Protein AF-A0A133V5C7-F1 (afdb_monomer_lite)

Secondary structure (DSSP, 8-state):
---HHHHHHHHHHHTTS-TTHHHHHHHHHHHS-SEEE----TTHHHHHHT-EE--S-EEEPP--TT-HHHHHHHHHTSTT--EEEEEEEEEETTTTEEEEEEEEEETT--EEESSS--SEEEEEE--HHHHHHHHHHH-TGGGGGS---

Sequence (149 aa):
MVTERQKRMFESRRKDLDPRFEELREILLRIGGDEVILLPEQDLEKLIEEGRVFDGEVKRIESPSSRCHQNVADIYLSDGFEGDICTGWGLTHHDGLWRQHSWLLSSEKAIIETTVPRDEYYGVVLEGKDLVLFLYLNASSSKNLSGGE

Organism: NCBI:txid1698271

Radius of gyration: 15.79 Å; chains: 1; bounding box: 40×32×47 Å

Structure (mmCIF, N/CA/C/O backbone):
data_AF-A0A133V5C7-F1
#
_entry.id   AF-A0A133V5C7-F1
#
loop_
_atom_site.group_PDB
_atom_site.id
_atom_site.type_symbol
_atom_site.label_atom_id
_atom_site.label_alt_id
_atom_site.label_comp_id
_atom_site.label_asym_id
_atom_site.label_entity_id
_atom_site.label_seq_id
_atom_site.pdbx_PDB_ins_code
_atom_site.Cartn_x
_atom_site.Cartn_y
_atom_site.Cartn_z
_atom_site.occupancy
_atom_site.B_iso_or_equiv
_atom_site.auth_seq_id
_atom_site.auth_comp_id
_atom_site.auth_asym_id
_atom_site.auth_atom_id
_atom_site.pdbx_PDB_model_num
ATOM 1 N N . MET A 1 1 ? 9.394 0.202 -19.246 1.00 69.56 1 MET A N 1
ATOM 2 C CA . MET A 1 1 ? 10.503 -0.660 -19.716 1.00 69.56 1 MET A CA 1
ATOM 3 C C . MET A 1 1 ? 11.792 -0.400 -18.956 1.00 69.56 1 MET A C 1
ATOM 5 O O . MET A 1 1 ? 12.430 0.642 -19.098 1.00 69.56 1 MET A O 1
ATOM 9 N N . VAL A 1 2 ? 12.170 -1.390 -18.152 1.00 78.69 2 VAL A N 1
ATOM 10 C CA . VAL A 1 2 ? 13.366 -1.403 -17.302 1.00 78.69 2 VAL A CA 1
ATOM 11 C C . VAL A 1 2 ? 14.622 -1.742 -18.115 1.00 78.69 2 VAL A C 1
ATOM 13 O O . VAL A 1 2 ? 14.633 -2.686 -1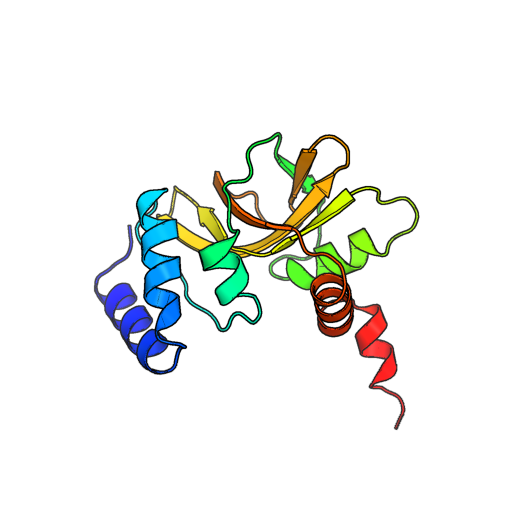8.900 1.00 78.69 2 VAL A O 1
ATOM 16 N N . THR A 1 3 ? 15.710 -0.997 -17.908 1.00 85.00 3 THR A N 1
ATOM 17 C CA . THR A 1 3 ? 17.002 -1.228 -18.583 1.00 85.00 3 THR A CA 1
ATOM 18 C C . THR A 1 3 ? 17.805 -2.372 -17.953 1.00 85.00 3 THR A C 1
ATOM 20 O O . THR A 1 3 ? 17.697 -2.648 -16.759 1.00 85.00 3 THR A O 1
ATOM 23 N N . GLU A 1 4 ? 18.731 -2.969 -18.710 1.00 83.00 4 GLU A N 1
ATOM 24 C CA . GLU A 1 4 ? 19.649 -4.009 -18.205 1.00 83.00 4 GLU A CA 1
ATOM 25 C C . GLU A 1 4 ? 20.506 -3.556 -17.011 1.00 83.00 4 GLU A C 1
ATOM 27 O O . GLU A 1 4 ? 20.838 -4.342 -16.123 1.00 83.00 4 GLU A O 1
ATOM 32 N N . ARG A 1 5 ? 20.853 -2.263 -16.947 1.00 83.94 5 ARG A N 1
ATOM 33 C CA . ARG A 1 5 ? 21.567 -1.697 -15.794 1.00 83.94 5 ARG A CA 1
ATOM 34 C C . ARG A 1 5 ? 20.695 -1.703 -14.538 1.00 83.94 5 ARG A C 1
ATOM 36 O O . ARG A 1 5 ? 21.200 -2.007 -13.460 1.00 83.94 5 ARG A O 1
ATOM 43 N N . GLN A 1 6 ? 19.414 -1.364 -14.673 1.00 81.75 6 GLN A N 1
ATOM 44 C CA . GLN A 1 6 ? 18.463 -1.380 -13.561 1.00 81.75 6 GLN A CA 1
ATOM 45 C C . GLN A 1 6 ? 18.187 -2.811 -13.092 1.00 81.75 6 GLN A C 1
ATOM 47 O O . GLN A 1 6 ? 18.225 -3.046 -11.889 1.00 81.75 6 GLN A O 1
ATOM 52 N N . LYS A 1 7 ? 18.043 -3.775 -14.013 1.00 79.50 7 LYS A N 1
ATOM 53 C CA . LYS A 1 7 ? 17.888 -5.200 -13.667 1.00 79.50 7 LYS A CA 1
ATOM 54 C C . LYS A 1 7 ? 19.019 -5.706 -12.768 1.00 79.50 7 LYS A C 1
ATOM 56 O O . LYS A 1 7 ? 18.746 -6.232 -11.694 1.00 79.50 7 LYS A O 1
ATOM 61 N N . ARG A 1 8 ? 20.282 -5.443 -13.134 1.00 82.56 8 ARG A N 1
ATOM 62 C CA . ARG A 1 8 ? 21.446 -5.816 -12.302 1.00 82.56 8 ARG A CA 1
ATOM 63 C C . ARG A 1 8 ? 21.436 -5.156 -10.920 1.00 82.56 8 ARG A C 1
ATOM 65 O O . ARG A 1 8 ? 21.830 -5.775 -9.936 1.00 82.56 8 ARG A O 1
ATOM 72 N N . MET A 1 9 ? 21.000 -3.897 -10.835 1.00 81.81 9 MET A N 1
ATOM 73 C CA . MET A 1 9 ? 20.884 -3.196 -9.553 1.00 81.81 9 MET A CA 1
ATOM 74 C C . MET A 1 9 ? 19.809 -3.830 -8.663 1.00 81.81 9 MET A C 1
ATOM 76 O O . MET A 1 9 ? 20.037 -3.993 -7.466 1.00 81.81 9 MET A O 1
ATOM 80 N N . PHE A 1 10 ? 18.658 -4.190 -9.234 1.00 80.88 10 PHE A N 1
ATOM 81 C CA . PHE A 1 10 ? 17.586 -4.857 -8.499 1.00 80.88 10 PHE A CA 1
ATOM 82 C C . PHE A 1 10 ? 18.012 -6.244 -8.030 1.00 80.88 10 PHE A C 1
ATOM 84 O O . PHE A 1 10 ? 17.861 -6.550 -6.854 1.00 80.88 10 PHE A O 1
ATOM 91 N N . GLU A 1 11 ? 18.641 -7.033 -8.898 1.00 78.38 11 GLU A N 1
ATOM 92 C CA . GLU A 1 11 ? 19.152 -8.363 -8.560 1.00 78.38 11 GLU A CA 1
ATOM 93 C C . GLU A 1 11 ? 20.148 -8.326 -7.393 1.00 78.38 11 GLU A C 1
ATOM 95 O O . GLU A 1 11 ? 20.061 -9.137 -6.474 1.00 78.38 11 GLU A O 1
ATOM 100 N N . SER A 1 12 ? 21.047 -7.336 -7.361 1.00 76.44 12 SER A N 1
ATOM 101 C CA . SER A 1 12 ? 21.978 -7.177 -6.239 1.00 76.44 12 SER A CA 1
ATOM 102 C C . SER A 1 12 ? 21.274 -6.908 -4.909 1.00 76.44 12 SER A C 1
ATOM 104 O O . SER A 1 12 ? 21.773 -7.360 -3.886 1.00 76.44 12 SER A O 1
ATOM 106 N N . ARG A 1 13 ? 20.151 -6.176 -4.905 1.00 73.56 13 ARG A N 1
ATOM 107 C CA . ARG A 1 13 ? 19.394 -5.861 -3.681 1.00 73.56 13 ARG A CA 1
ATOM 108 C C . ARG A 1 13 ? 18.548 -7.033 -3.186 1.00 73.56 13 ARG A C 1
ATOM 110 O O . ARG A 1 13 ? 18.213 -7.065 -2.012 1.00 73.56 13 ARG A O 1
ATOM 117 N N . ARG A 1 14 ? 18.220 -7.993 -4.059 1.00 75.50 14 ARG A N 1
ATOM 118 C CA . ARG A 1 14 ? 17.440 -9.190 -3.700 1.00 75.50 14 ARG A CA 1
ATOM 119 C C . ARG A 1 14 ? 18.212 -10.189 -2.856 1.00 75.50 14 ARG A C 1
ATOM 121 O O . ARG A 1 14 ? 17.597 -10.916 -2.093 1.00 75.50 14 ARG A O 1
ATOM 128 N N . LYS A 1 15 ? 19.539 -10.237 -2.995 1.00 74.12 15 LYS A N 1
ATOM 129 C CA . LYS A 1 15 ? 20.372 -11.247 -2.321 1.00 74.12 15 LYS A CA 1
ATOM 130 C C . LYS A 1 15 ? 20.275 -11.202 -0.796 1.00 74.12 15 LYS A C 1
ATOM 132 O O . LYS A 1 15 ? 20.521 -12.220 -0.162 1.00 74.12 15 LYS A O 1
ATOM 137 N N . ASP A 1 16 ? 19.899 -10.049 -0.249 1.00 77.50 16 ASP A N 1
ATOM 138 C CA . ASP A 1 16 ? 19.791 -9.815 1.190 1.00 77.50 16 ASP A CA 1
ATOM 139 C C . ASP A 1 16 ? 18.337 -9.872 1.700 1.00 77.50 16 ASP A C 1
ATOM 141 O O . ASP A 1 16 ? 18.085 -9.607 2.875 1.00 77.50 16 ASP A O 1
ATOM 145 N N . LEU A 1 17 ? 17.369 -10.180 0.829 1.00 81.75 17 LEU A N 1
ATOM 146 C CA . LEU A 1 17 ? 15.952 -10.259 1.182 1.00 81.75 17 LEU A CA 1
ATOM 147 C C . LEU A 1 17 ? 15.525 -11.696 1.501 1.00 81.75 17 LEU A C 1
ATOM 149 O O . LEU A 1 17 ? 16.148 -12.661 1.060 1.00 81.75 17 LEU A O 1
ATOM 153 N N . ASP A 1 18 ? 14.430 -11.821 2.257 1.00 86.31 18 ASP A N 1
ATOM 154 C CA . ASP A 1 18 ? 13.754 -13.100 2.492 1.00 86.31 18 ASP A CA 1
ATOM 155 C C . ASP A 1 18 ? 13.470 -13.795 1.140 1.00 86.31 18 ASP A C 1
ATOM 157 O O . ASP A 1 18 ? 12.864 -13.177 0.260 1.00 86.31 18 ASP A O 1
ATOM 161 N N . PRO A 1 19 ? 13.885 -15.059 0.931 1.00 88.50 19 PRO A N 1
ATOM 162 C CA . PRO A 1 19 ? 13.651 -15.772 -0.324 1.00 88.50 19 PRO A CA 1
ATOM 163 C C . PRO A 1 19 ? 12.181 -15.815 -0.769 1.00 88.50 19 PRO A C 1
ATOM 165 O O . PRO A 1 19 ? 11.920 -15.860 -1.972 1.00 88.50 19 PRO A O 1
ATOM 168 N N . ARG A 1 20 ? 11.227 -15.733 0.171 1.00 91.75 20 ARG A N 1
ATOM 169 C CA . ARG A 1 20 ? 9.781 -15.686 -0.115 1.00 91.75 20 ARG A CA 1
ATOM 170 C C . ARG A 1 20 ? 9.371 -14.469 -0.951 1.00 91.75 20 ARG A C 1
ATOM 172 O O . ARG A 1 20 ? 8.325 -14.485 -1.590 1.00 91.75 20 ARG A O 1
ATOM 179 N N . PHE A 1 21 ? 10.202 -13.427 -1.032 1.00 92.12 21 PHE A N 1
ATOM 180 C CA . PHE A 1 21 ? 9.945 -12.301 -1.932 1.00 92.12 21 PHE A CA 1
ATOM 181 C C . PHE A 1 21 ? 9.879 -12.694 -3.408 1.00 92.12 21 PHE A C 1
ATOM 183 O O . PHE A 1 21 ? 9.230 -11.981 -4.174 1.00 92.12 21 PHE A O 1
ATOM 190 N N . GLU A 1 22 ? 10.524 -13.788 -3.827 1.00 91.94 22 GLU A N 1
ATOM 191 C CA . GLU A 1 22 ? 10.382 -14.242 -5.212 1.00 91.94 22 GLU A CA 1
ATOM 192 C C . GLU A 1 22 ? 8.961 -14.755 -5.481 1.00 91.94 22 GLU A C 1
ATOM 194 O O . GLU A 1 22 ? 8.420 -14.493 -6.549 1.00 91.94 22 GLU A O 1
ATOM 199 N N . GLU A 1 23 ? 8.303 -15.370 -4.494 1.00 95.38 23 GLU A N 1
ATOM 200 C CA . GLU A 1 23 ? 6.905 -15.801 -4.618 1.00 95.38 23 GLU A CA 1
ATOM 201 C C . GLU A 1 23 ? 5.974 -14.595 -4.788 1.00 95.38 23 GLU A C 1
ATOM 203 O O . GLU A 1 23 ? 5.185 -14.544 -5.733 1.00 95.38 23 GLU A O 1
ATOM 208 N N . LEU A 1 24 ? 6.127 -13.568 -3.942 1.00 96.00 24 LEU A N 1
ATOM 209 C CA . LEU A 1 24 ? 5.376 -12.318 -4.090 1.00 96.00 24 LEU A CA 1
ATOM 210 C C . LEU A 1 24 ? 5.657 -11.654 -5.445 1.00 96.00 24 LEU A C 1
ATOM 212 O O . LEU A 1 24 ? 4.742 -11.174 -6.115 1.00 96.00 24 LEU A O 1
ATOM 216 N N . ARG A 1 25 ? 6.921 -11.641 -5.879 1.00 95.38 25 ARG A N 1
ATOM 217 C CA . ARG A 1 25 ? 7.314 -11.088 -7.176 1.00 95.38 25 ARG A CA 1
ATOM 218 C C . ARG A 1 25 ? 6.629 -11.819 -8.327 1.00 95.38 25 ARG A C 1
ATOM 220 O O . ARG A 1 25 ? 6.119 -11.162 -9.232 1.00 95.38 25 ARG A O 1
ATOM 227 N N . GLU A 1 26 ? 6.601 -13.148 -8.304 1.00 96.56 26 GLU A N 1
ATOM 228 C CA . GLU A 1 26 ? 5.893 -13.936 -9.310 1.00 96.56 26 GLU A CA 1
ATOM 229 C C . GLU A 1 26 ? 4.398 -13.615 -9.342 1.00 96.56 26 GLU A C 1
ATOM 231 O O . GLU A 1 26 ? 3.841 -13.476 -10.431 1.00 96.56 26 GLU A O 1
ATOM 236 N N . ILE A 1 27 ? 3.753 -13.465 -8.181 1.00 97.94 27 ILE A N 1
ATOM 237 C CA . ILE A 1 27 ? 2.335 -13.091 -8.098 1.00 97.94 27 ILE A CA 1
ATOM 238 C C . ILE A 1 27 ? 2.096 -11.737 -8.779 1.00 97.94 27 ILE A C 1
ATOM 240 O O . ILE A 1 27 ? 1.262 -11.639 -9.680 1.00 97.94 27 ILE A O 1
ATOM 244 N N . LEU A 1 28 ? 2.868 -10.713 -8.409 1.00 97.94 28 LEU A N 1
ATOM 245 C CA . LEU A 1 28 ? 2.725 -9.359 -8.954 1.00 97.94 28 LEU A CA 1
ATOM 246 C C . LEU A 1 28 ? 2.963 -9.317 -10.470 1.00 97.94 28 LEU A C 1
ATOM 248 O O . LEU A 1 28 ? 2.204 -8.689 -11.207 1.00 97.94 28 LEU A O 1
ATOM 252 N N . LEU A 1 29 ? 3.981 -10.027 -10.961 1.00 97.44 29 LEU A N 1
ATOM 253 C CA . LEU A 1 29 ? 4.298 -10.055 -12.391 1.00 97.44 29 LEU A CA 1
ATOM 254 C C . LEU A 1 29 ? 3.305 -10.874 -13.225 1.00 97.44 29 LEU A C 1
ATOM 256 O O . LEU A 1 29 ? 3.178 -10.626 -14.422 1.00 97.44 29 LEU A O 1
ATOM 260 N N . ARG A 1 30 ? 2.573 -11.821 -12.621 1.00 98.00 30 ARG A N 1
ATOM 261 C CA . ARG A 1 30 ? 1.451 -12.500 -13.294 1.00 98.00 30 ARG A CA 1
ATOM 262 C C . ARG A 1 30 ? 0.256 -11.571 -13.510 1.00 98.00 30 ARG A C 1
ATOM 264 O O . ARG A 1 30 ? -0.473 -11.775 -14.475 1.00 98.00 30 ARG A O 1
ATOM 271 N N . ILE A 1 31 ? 0.065 -10.574 -12.641 1.00 97.50 31 ILE A N 1
ATOM 272 C CA . ILE A 1 31 ? -0.954 -9.527 -12.815 1.00 97.50 31 ILE A CA 1
ATOM 273 C C . ILE A 1 31 ? -0.524 -8.582 -13.943 1.00 97.50 31 ILE A C 1
ATOM 275 O O . ILE A 1 31 ? -1.301 -8.292 -14.849 1.00 97.50 31 ILE A O 1
ATOM 279 N N . GLY A 1 32 ? 0.737 -8.143 -13.927 1.00 96.88 32 GLY A N 1
ATOM 280 C CA . GLY A 1 32 ? 1.315 -7.350 -15.006 1.00 96.88 32 GLY A CA 1
ATOM 281 C C . GLY A 1 32 ? 2.611 -6.647 -14.614 1.00 96.88 32 GLY A C 1
ATOM 282 O O . GLY A 1 32 ? 3.207 -6.920 -13.575 1.00 96.88 32 GLY A O 1
ATOM 283 N N . GLY A 1 33 ? 3.039 -5.698 -15.446 1.00 96.06 33 GLY A N 1
ATOM 284 C CA . GLY A 1 33 ? 4.279 -4.949 -15.238 1.00 96.06 33 GLY A CA 1
ATOM 285 C C . GLY A 1 33 ? 5.539 -5.686 -15.700 1.00 96.06 33 GLY A C 1
ATOM 286 O O . GLY A 1 33 ? 5.499 -6.807 -16.196 1.00 96.06 33 GLY A O 1
ATOM 287 N N . ASP A 1 34 ? 6.669 -5.003 -15.552 1.00 95.31 34 ASP A N 1
ATOM 288 C CA . ASP A 1 34 ? 7.991 -5.444 -15.996 1.00 95.31 34 ASP A CA 1
ATOM 289 C C . ASP A 1 34 ? 8.859 -5.911 -14.818 1.00 95.31 34 ASP A C 1
ATOM 291 O O . ASP A 1 34 ? 9.694 -6.804 -14.972 1.00 95.31 34 ASP A O 1
ATOM 295 N N . GLU A 1 35 ? 8.737 -5.259 -13.655 1.00 94.50 35 GLU A N 1
ATOM 296 C CA . GLU A 1 35 ? 9.590 -5.540 -12.500 1.00 94.50 35 GLU A CA 1
ATOM 297 C C . GLU A 1 35 ? 8.982 -5.068 -11.170 1.00 94.50 35 GLU A C 1
ATOM 299 O O . GLU A 1 35 ? 8.175 -4.139 -11.121 1.00 94.50 35 GLU A O 1
ATOM 304 N N . VAL A 1 36 ? 9.422 -5.687 -10.074 1.00 94.19 36 VAL A N 1
ATOM 305 C CA . VAL A 1 36 ? 9.033 -5.344 -8.705 1.00 94.19 36 VAL A CA 1
ATOM 306 C C . VAL A 1 36 ? 10.201 -4.695 -7.972 1.00 94.19 36 VAL A C 1
ATOM 308 O O . VAL A 1 36 ? 11.300 -5.250 -7.876 1.00 94.19 36 VAL A O 1
ATOM 311 N N . ILE A 1 37 ? 9.954 -3.510 -7.415 1.00 91.75 37 ILE A N 1
ATOM 312 C CA . ILE A 1 37 ? 10.870 -2.868 -6.477 1.00 91.75 37 ILE A CA 1
ATOM 313 C C . ILE A 1 37 ? 10.672 -3.527 -5.113 1.00 91.75 37 ILE A C 1
ATOM 315 O O . ILE A 1 37 ? 9.747 -3.193 -4.373 1.00 91.75 37 ILE A O 1
ATOM 319 N N . LEU A 1 38 ? 11.540 -4.491 -4.811 1.00 83.38 38 LEU A N 1
ATOM 320 C CA . LEU A 1 38 ? 11.523 -5.215 -3.547 1.00 83.38 38 LEU A CA 1
ATOM 321 C C . LEU A 1 38 ? 12.218 -4.392 -2.454 1.00 83.38 38 LEU A C 1
ATOM 323 O O . LEU A 1 38 ? 13.368 -3.964 -2.604 1.00 83.38 38 LEU A O 1
ATOM 327 N N . LEU A 1 39 ? 11.488 -4.169 -1.369 1.00 84.69 39 LEU A N 1
ATOM 328 C CA . LEU A 1 39 ? 11.927 -3.563 -0.116 1.00 84.69 39 LEU A CA 1
ATOM 329 C C . LEU A 1 39 ? 11.519 -4.510 1.020 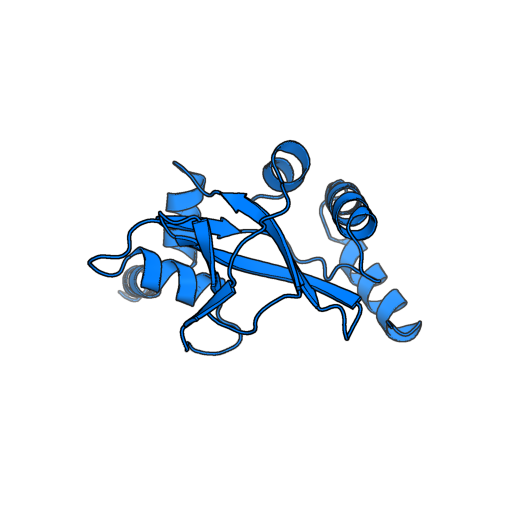1.00 84.69 39 LEU A C 1
ATOM 331 O O . LEU A 1 39 ? 10.591 -5.291 0.815 1.00 84.69 39 LEU A O 1
ATOM 335 N N . PRO A 1 40 ? 12.180 -4.463 2.191 1.00 84.81 40 PRO A N 1
ATOM 336 C CA . PRO A 1 40 ? 11.735 -5.222 3.353 1.00 84.81 40 PRO A CA 1
ATOM 337 C C . PRO A 1 40 ? 10.249 -4.990 3.646 1.00 84.81 40 PRO A C 1
ATOM 339 O O . PRO A 1 40 ? 9.766 -3.858 3.603 1.00 84.81 40 PRO A O 1
ATOM 342 N N . GLU A 1 41 ? 9.547 -6.075 3.945 1.00 89.25 41 GLU A N 1
ATOM 343 C CA . GLU A 1 41 ? 8.104 -6.114 4.138 1.00 89.25 41 GLU A CA 1
ATOM 344 C C . GLU A 1 41 ? 7.810 -7.038 5.310 1.00 89.25 41 GLU A C 1
ATOM 346 O O . GLU A 1 41 ? 8.222 -8.198 5.312 1.00 89.25 41 GLU A O 1
ATOM 351 N N . GLN A 1 42 ? 7.133 -6.497 6.315 1.00 88.94 42 GLN A N 1
ATOM 352 C CA . GLN A 1 42 ? 6.787 -7.229 7.529 1.00 88.94 42 GLN A CA 1
ATOM 353 C C . GLN A 1 42 ? 5.585 -8.152 7.293 1.00 88.94 42 GLN A C 1
ATOM 355 O O . GLN A 1 42 ? 5.499 -9.210 7.908 1.00 88.94 42 GLN A O 1
ATOM 360 N N . ASP A 1 43 ? 4.702 -7.778 6.362 1.00 92.69 43 ASP A N 1
ATOM 361 C CA . ASP A 1 43 ? 3.454 -8.480 6.065 1.00 92.69 43 ASP A CA 1
ATOM 362 C C . ASP A 1 43 ? 3.621 -9.498 4.912 1.00 92.69 43 ASP A C 1
ATOM 364 O O . ASP A 1 43 ? 2.641 -9.930 4.308 1.00 92.69 43 ASP A O 1
ATOM 368 N N . LEU A 1 44 ? 4.866 -9.883 4.577 1.00 94.25 44 LEU A N 1
ATOM 369 C CA . LEU A 1 44 ? 5.217 -10.651 3.369 1.00 94.25 44 LEU A CA 1
ATOM 370 C C . LEU A 1 44 ? 4.444 -11.970 3.244 1.00 94.25 44 LEU A C 1
ATOM 372 O O . LEU A 1 44 ? 3.916 -12.274 2.180 1.00 94.25 44 LEU A O 1
ATOM 376 N N . GLU A 1 45 ? 4.373 -12.745 4.324 1.00 94.75 45 GLU A N 1
ATOM 377 C CA . GLU A 1 45 ? 3.660 -14.029 4.348 1.00 94.75 45 GLU A CA 1
ATOM 378 C C . GLU A 1 45 ? 2.168 -13.833 4.068 1.00 94.75 45 GLU A C 1
ATOM 380 O O . GLU A 1 45 ? 1.612 -14.465 3.174 1.00 94.75 45 GLU A O 1
ATOM 385 N N . LYS A 1 46 ? 1.553 -12.843 4.721 1.00 96.19 46 LYS A N 1
ATOM 386 C CA . LYS A 1 46 ? 0.147 -12.486 4.519 1.00 96.19 46 LYS A CA 1
ATOM 387 C C . LYS A 1 46 ? -0.129 -12.005 3.093 1.00 96.19 46 LYS A C 1
ATOM 389 O O . LYS A 1 46 ? -1.150 -12.342 2.509 1.00 96.19 46 LYS A O 1
ATOM 394 N N . LEU A 1 47 ? 0.787 -11.245 2.498 1.00 97.25 47 LEU A N 1
ATOM 395 C CA . LEU A 1 47 ? 0.675 -10.783 1.111 1.00 97.25 47 LEU A CA 1
ATOM 396 C C . LEU A 1 47 ? 0.746 -11.920 0.088 1.00 97.25 47 LEU A C 1
ATOM 398 O O . LEU A 1 47 ? 0.127 -11.819 -0.974 1.00 97.25 47 LEU A O 1
ATOM 402 N N . ILE A 1 48 ? 1.500 -12.977 0.388 1.00 97.50 48 ILE A N 1
ATOM 403 C CA . ILE A 1 48 ? 1.583 -14.176 -0.451 1.00 97.50 48 ILE A CA 1
ATOM 404 C C . ILE A 1 48 ? 0.315 -15.023 -0.292 1.00 97.50 48 ILE A C 1
ATOM 406 O O . ILE A 1 48 ? -0.236 -15.481 -1.290 1.00 97.50 48 ILE A O 1
ATOM 410 N N . GLU A 1 49 ? -0.160 -15.215 0.940 1.00 97.50 49 GLU A N 1
ATOM 411 C CA . GLU A 1 49 ? -1.263 -16.137 1.243 1.00 97.50 49 GLU A CA 1
ATOM 412 C C . GLU A 1 49 ? -2.660 -15.533 1.038 1.00 97.50 49 GLU A C 1
ATOM 414 O O . GLU A 1 49 ? -3.573 -16.213 0.569 1.00 97.50 49 GLU A O 1
ATOM 419 N N . GLU A 1 50 ? -2.836 -14.258 1.382 1.00 97.88 50 GLU A N 1
ATOM 420 C CA . GLU A 1 50 ? -4.140 -13.581 1.458 1.00 97.88 50 GLU A CA 1
ATOM 421 C C . GLU A 1 50 ? -4.253 -12.383 0.508 1.00 97.88 50 GLU A C 1
ATOM 423 O O . GLU A 1 50 ? -5.310 -11.746 0.419 1.00 97.88 50 GLU A O 1
ATOM 428 N N . GLY A 1 51 ? -3.163 -12.042 -0.181 1.00 98.00 51 GLY A N 1
ATOM 429 C CA . GLY A 1 51 ? -3.116 -10.874 -1.042 1.00 98.00 51 GLY A CA 1
ATOM 430 C C . GLY A 1 51 ? -4.109 -10.955 -2.201 1.00 98.00 51 GLY A C 1
ATOM 431 O O . GLY A 1 51 ? -4.390 -12.013 -2.767 1.00 98.00 51 GLY A O 1
ATOM 432 N N . ARG A 1 52 ? -4.662 -9.799 -2.565 1.00 98.38 52 ARG A N 1
ATOM 433 C CA . ARG A 1 52 ? -5.621 -9.670 -3.665 1.00 98.38 52 ARG A CA 1
ATOM 434 C C . ARG A 1 52 ? -5.447 -8.362 -4.413 1.00 98.38 52 ARG A C 1
ATOM 436 O O . ARG A 1 52 ? -4.928 -7.389 -3.865 1.00 98.38 52 ARG A O 1
ATOM 443 N N . VAL A 1 53 ? -5.946 -8.340 -5.645 1.00 98.25 53 VAL A N 1
ATOM 444 C CA . VAL A 1 53 ? -6.139 -7.099 -6.398 1.00 98.25 53 VAL A CA 1
ATOM 445 C C . VAL A 1 53 ? -7.300 -6.321 -5.779 1.00 98.25 53 VAL A C 1
ATOM 447 O O . VAL A 1 53 ? -8.317 -6.902 -5.390 1.00 98.25 53 VAL A O 1
ATOM 450 N N . PHE A 1 54 ? -7.120 -5.013 -5.644 1.00 97.88 54 PHE A N 1
ATOM 451 C CA . PHE A 1 54 ? -8.157 -4.081 -5.236 1.00 97.88 54 PHE A CA 1
ATOM 452 C C . PHE A 1 54 ? -8.612 -3.303 -6.459 1.00 97.88 54 PHE A C 1
ATOM 454 O O . PHE A 1 54 ? -7.871 -2.479 -6.990 1.00 97.88 54 PHE A O 1
ATOM 461 N N . ASP A 1 55 ? -9.856 -3.551 -6.846 1.00 91.19 55 ASP A N 1
ATOM 462 C CA . ASP A 1 55 ? -10.551 -2.818 -7.892 1.00 91.19 55 ASP A CA 1
ATOM 463 C C . ASP A 1 55 ? -11.481 -1.777 -7.262 1.00 91.19 55 ASP A C 1
ATOM 465 O O . ASP A 1 55 ? -12.063 -2.003 -6.197 1.00 91.19 55 ASP A O 1
ATOM 469 N N . GLY A 1 56 ? -11.666 -0.641 -7.930 1.00 91.69 56 GLY A N 1
ATOM 470 C CA . GLY A 1 56 ? -12.602 0.384 -7.482 1.00 91.69 56 GLY A CA 1
ATOM 471 C C . GLY A 1 56 ? -12.284 1.768 -8.025 1.00 91.69 56 GLY A C 1
ATOM 472 O O . GLY A 1 56 ? -11.296 1.984 -8.725 1.00 91.69 56 GLY A O 1
ATOM 473 N N . GLU A 1 57 ? -13.140 2.731 -7.688 1.00 96.19 57 GLU A N 1
ATOM 474 C CA . GLU A 1 57 ? -12.853 4.139 -7.957 1.00 96.19 57 GLU A CA 1
ATOM 475 C C . GLU A 1 57 ? -11.623 4.575 -7.148 1.00 96.19 57 GLU A C 1
ATOM 477 O O . GLU A 1 57 ? -11.592 4.414 -5.926 1.00 96.19 57 GLU A O 1
ATOM 482 N N . VAL A 1 58 ? -10.628 5.160 -7.819 1.00 97.00 58 VAL A N 1
ATOM 483 C CA . VAL A 1 58 ? -9.446 5.731 -7.164 1.00 97.00 58 VAL A CA 1
ATOM 484 C C . VAL A 1 58 ? -9.668 7.223 -6.934 1.00 97.00 58 VAL A C 1
ATOM 486 O O . VAL A 1 58 ? -9.706 8.017 -7.876 1.00 97.00 58 VAL A O 1
ATOM 489 N N . LYS A 1 59 ? -9.775 7.622 -5.666 1.00 95.69 59 LYS A N 1
ATOM 490 C CA . LYS A 1 59 ? -9.867 9.021 -5.236 1.00 95.69 59 LYS A CA 1
ATOM 491 C C . LYS A 1 59 ? -8.534 9.450 -4.652 1.00 95.69 59 LYS A C 1
ATOM 493 O O . LYS A 1 59 ? -8.000 8.806 -3.756 1.00 95.69 59 LYS A O 1
ATOM 498 N N . ARG A 1 60 ? -7.993 10.566 -5.135 1.00 93.69 60 ARG A N 1
ATOM 499 C CA . ARG A 1 60 ? -6.753 11.127 -4.597 1.00 93.69 60 ARG A CA 1
ATOM 500 C C . ARG A 1 60 ? -7.062 12.194 -3.554 1.00 93.69 60 ARG A C 1
ATOM 502 O O . ARG A 1 60 ? -7.731 13.173 -3.872 1.00 93.69 60 ARG A O 1
ATOM 509 N N . ILE A 1 61 ? -6.512 12.039 -2.356 1.00 91.06 61 ILE A N 1
ATOM 510 C CA . ILE A 1 61 ? -6.423 13.106 -1.358 1.00 91.06 61 ILE A CA 1
ATOM 511 C C . ILE A 1 61 ? -5.017 13.689 -1.432 1.00 91.06 61 ILE A C 1
ATOM 513 O O . ILE A 1 61 ? -4.022 12.964 -1.422 1.00 91.06 61 ILE A O 1
ATOM 517 N N . GLU A 1 62 ? -4.923 15.009 -1.554 1.00 85.69 62 GLU A N 1
ATOM 518 C CA . GLU A 1 62 ? -3.629 15.677 -1.599 1.00 85.69 62 GLU A CA 1
ATOM 519 C C . GLU A 1 62 ? -2.935 15.573 -0.236 1.00 85.69 62 GLU A C 1
ATOM 521 O O . GLU A 1 62 ? -3.494 15.906 0.807 1.00 85.69 62 GLU A O 1
ATOM 526 N N . SER A 1 63 ? -1.713 15.050 -0.233 1.00 86.75 63 SER A N 1
ATOM 527 C CA . SER A 1 63 ? -0.885 14.876 0.960 1.00 86.75 63 SER A CA 1
ATOM 528 C C . SER A 1 63 ? 0.595 14.917 0.567 1.00 86.75 63 SER A C 1
ATOM 530 O O . SER A 1 63 ? 0.922 14.819 -0.623 1.00 86.75 63 SER A O 1
ATOM 532 N N . PRO A 1 64 ? 1.524 15.078 1.530 1.00 83.31 64 PRO A N 1
ATOM 533 C CA . PRO A 1 64 ? 2.950 15.105 1.233 1.00 83.31 64 PRO A CA 1
ATOM 534 C C . PRO A 1 64 ? 3.399 13.891 0.411 1.00 83.31 64 PRO A C 1
ATOM 536 O O . PRO A 1 64 ? 3.128 12.738 0.756 1.00 83.31 64 PRO A O 1
ATOM 539 N N . SER A 1 65 ? 4.114 14.150 -0.684 1.00 80.25 65 SER A N 1
ATOM 540 C CA . SER A 1 65 ? 4.618 13.107 -1.580 1.00 80.25 65 SER A CA 1
ATOM 541 C C . SER A 1 65 ? 5.575 12.149 -0.866 1.00 80.25 65 SER A C 1
ATOM 543 O O . SER A 1 65 ? 6.341 12.565 0.004 1.00 80.25 65 SER A O 1
ATOM 545 N N . SER A 1 66 ? 5.591 10.886 -1.301 1.00 80.19 66 SER A N 1
ATOM 546 C CA . SER A 1 66 ? 6.526 9.853 -0.820 1.00 80.19 66 SER A CA 1
ATOM 547 C C . SER A 1 66 ? 6.400 9.513 0.671 1.00 80.19 66 SER A C 1
ATOM 549 O O . SER A 1 66 ? 7.355 9.036 1.278 1.00 80.19 66 SER A O 1
ATOM 551 N N . ARG A 1 67 ? 5.227 9.755 1.269 1.00 87.75 67 ARG A N 1
ATOM 552 C CA . ARG A 1 67 ? 4.908 9.412 2.663 1.00 87.75 67 ARG A CA 1
ATOM 553 C C . ARG A 1 67 ? 3.619 8.597 2.776 1.00 87.75 67 ARG A C 1
ATOM 555 O O . ARG A 1 67 ? 2.870 8.784 3.724 1.00 87.75 67 ARG A O 1
ATOM 562 N N . CYS A 1 68 ? 3.350 7.705 1.818 1.00 89.69 68 CYS A N 1
ATOM 563 C CA . CYS A 1 68 ? 2.081 6.969 1.737 1.00 89.69 68 CYS A CA 1
ATOM 564 C C . CYS A 1 68 ? 1.699 6.280 3.056 1.00 89.69 68 CYS A C 1
ATOM 566 O O . CYS A 1 68 ? 0.605 6.528 3.549 1.00 89.69 68 CYS A O 1
ATOM 568 N N . HIS A 1 69 ? 2.608 5.529 3.684 1.00 92.44 69 HIS A N 1
ATOM 569 C CA . HIS A 1 69 ? 2.333 4.860 4.962 1.00 92.44 69 HIS A CA 1
ATOM 570 C C . HIS A 1 69 ? 1.945 5.837 6.085 1.00 92.44 69 HIS A C 1
ATOM 572 O O . HIS A 1 69 ? 0.958 5.622 6.783 1.00 92.44 69 HIS A O 1
ATOM 578 N N . GLN A 1 70 ? 2.693 6.937 6.236 1.00 94.75 70 GLN A N 1
ATOM 579 C CA . GLN A 1 70 ? 2.415 7.959 7.250 1.00 94.75 70 GLN A CA 1
ATOM 580 C C . GLN A 1 70 ? 1.108 8.706 6.956 1.00 94.75 70 GLN A C 1
ATOM 582 O O . GLN A 1 70 ? 0.291 8.858 7.854 1.00 94.75 70 GLN A O 1
ATOM 587 N N . ASN A 1 71 ? 0.883 9.126 5.708 1.00 94.62 71 ASN A N 1
ATOM 588 C CA . ASN A 1 71 ? -0.333 9.838 5.310 1.00 94.62 71 ASN A CA 1
ATOM 589 C C . ASN A 1 71 ? -1.581 8.980 5.563 1.00 94.62 71 ASN A C 1
ATOM 591 O O . ASN A 1 71 ? -2.565 9.462 6.110 1.00 94.62 71 ASN A O 1
ATOM 595 N N . VAL A 1 72 ? -1.531 7.701 5.182 1.00 96.25 72 VAL A N 1
ATOM 596 C CA . VAL A 1 72 ? -2.622 6.741 5.393 1.00 96.25 72 VAL A CA 1
ATOM 597 C C . VAL A 1 72 ? -2.870 6.523 6.885 1.00 96.25 72 VAL A C 1
ATOM 599 O O . VAL A 1 72 ? -4.017 6.591 7.312 1.00 96.25 72 VAL A O 1
ATOM 602 N N . ALA A 1 73 ? -1.819 6.345 7.692 1.00 96.69 73 ALA A N 1
ATOM 603 C CA . ALA A 1 73 ? -1.960 6.212 9.142 1.00 96.69 73 ALA A CA 1
ATOM 604 C C . ALA A 1 73 ? -2.580 7.465 9.790 1.00 96.69 73 ALA A C 1
ATOM 606 O O . ALA A 1 73 ? -3.487 7.348 10.611 1.00 96.69 73 ALA A O 1
ATOM 607 N N . ASP A 1 74 ? -2.127 8.658 9.400 1.00 95.31 74 ASP A N 1
ATOM 608 C CA . ASP A 1 74 ? -2.610 9.924 9.959 1.00 95.31 74 ASP A CA 1
ATOM 609 C C . ASP A 1 74 ? -4.073 10.205 9.569 1.00 95.31 74 ASP A C 1
ATOM 611 O O . ASP A 1 74 ? -4.851 10.657 10.407 1.00 95.31 74 ASP A O 1
ATOM 615 N N . ILE A 1 75 ? -4.476 9.897 8.330 1.00 94.88 75 ILE A N 1
ATOM 616 C CA . ILE A 1 75 ? -5.874 10.036 7.889 1.00 94.88 75 ILE A CA 1
ATOM 617 C C . ILE A 1 75 ? -6.765 9.002 8.580 1.00 94.88 75 ILE A C 1
ATOM 619 O O . ILE A 1 75 ? -7.847 9.356 9.041 1.00 94.88 75 ILE A O 1
ATOM 623 N N . TYR A 1 76 ? -6.320 7.750 8.696 1.00 96.31 76 TYR A N 1
ATOM 624 C CA . TYR A 1 76 ? -7.081 6.708 9.389 1.00 96.31 76 TYR A CA 1
ATOM 625 C C . TYR A 1 76 ? -7.367 7.075 10.852 1.00 96.31 76 TYR A C 1
ATOM 627 O O . TYR A 1 76 ? -8.436 6.776 11.372 1.00 96.31 76 TYR A O 1
ATOM 635 N N . LEU A 1 77 ? -6.416 7.741 11.514 1.00 95.19 77 LEU A N 1
ATOM 636 C CA . LEU A 1 77 ? -6.553 8.216 12.894 1.00 95.19 77 LEU A CA 1
ATOM 637 C C . LEU A 1 77 ? -7.299 9.551 13.023 1.00 95.19 77 LEU A C 1
ATOM 639 O O . LEU A 1 77 ? -7.519 10.007 14.145 1.00 95.19 77 LEU A O 1
ATOM 643 N N . SER A 1 78 ? -7.640 10.205 11.913 1.00 92.12 78 SER A N 1
ATOM 644 C CA . SER A 1 78 ? -8.375 11.466 11.944 1.00 92.12 78 SER A CA 1
ATOM 645 C C . SER A 1 78 ? -9.848 11.244 12.287 1.00 92.12 78 SER A C 1
ATOM 647 O O . SER A 1 78 ? -10.449 10.235 11.911 1.00 92.12 78 SER A O 1
ATOM 649 N N . ASP A 1 79 ? -10.440 12.203 13.000 1.00 85.69 79 ASP A N 1
ATOM 650 C CA . ASP A 1 79 ? -11.851 12.134 13.369 1.00 85.69 79 ASP A CA 1
ATOM 651 C C . ASP A 1 79 ? -12.737 12.028 12.117 1.00 85.69 79 ASP A C 1
ATOM 653 O O . ASP A 1 79 ? -12.720 12.896 11.242 1.00 85.69 79 ASP A O 1
ATOM 657 N N . GLY A 1 80 ? -13.554 10.974 12.066 1.00 86.06 80 GLY A N 1
ATOM 658 C CA . GLY A 1 80 ? -14.579 10.785 11.039 1.00 86.06 80 GLY A CA 1
ATOM 659 C C . GLY A 1 80 ? -14.143 10.016 9.791 1.00 86.06 80 GLY A C 1
ATOM 660 O O . GLY A 1 80 ? -14.956 9.890 8.875 1.00 86.06 80 GLY A O 1
ATOM 661 N N . PHE A 1 81 ? -12.917 9.481 9.725 1.00 92.56 81 PHE A N 1
ATOM 662 C CA . PHE A 1 81 ? -12.592 8.509 8.680 1.00 92.56 81 PHE A CA 1
ATOM 663 C C . PHE A 1 81 ? -13.241 7.149 8.983 1.00 92.56 81 PHE A C 1
ATOM 665 O O . PHE A 1 81 ? -13.029 6.567 10.045 1.00 92.56 81 PHE A O 1
ATOM 672 N N . GLU A 1 82 ? -14.010 6.630 8.025 1.00 93.44 82 GLU A N 1
ATOM 673 C CA . GLU A 1 82 ? -14.603 5.292 8.076 1.00 93.44 82 GLU A CA 1
ATOM 674 C C . GLU A 1 82 ? -14.079 4.446 6.912 1.00 93.44 82 GLU A C 1
ATOM 676 O O . GLU A 1 82 ? -14.347 4.719 5.735 1.00 93.44 82 GLU A O 1
ATOM 681 N N . GLY A 1 83 ? -13.331 3.399 7.240 1.00 95.94 83 GLY A N 1
ATOM 682 C CA . GLY A 1 83 ? -12.717 2.519 6.258 1.00 95.94 83 GLY A CA 1
ATOM 683 C C . GLY A 1 83 ? -11.581 1.711 6.862 1.00 95.94 83 GLY A C 1
ATOM 684 O O . GLY A 1 83 ? -11.442 1.643 8.079 1.00 95.94 83 GLY A O 1
ATOM 685 N N . ASP A 1 84 ? -10.752 1.149 5.991 1.00 97.75 84 ASP A N 1
ATOM 686 C CA . ASP A 1 84 ? -9.652 0.262 6.351 1.00 97.75 84 ASP A CA 1
ATOM 687 C C . ASP A 1 84 ? -8.313 0.779 5.804 1.00 97.75 84 ASP A C 1
ATOM 689 O O . ASP A 1 84 ? -8.267 1.511 4.810 1.00 97.75 84 ASP A O 1
ATOM 693 N N . ILE A 1 85 ? -7.202 0.354 6.413 1.00 98.06 85 ILE A N 1
ATOM 694 C CA . ILE A 1 85 ? -5.861 0.513 5.835 1.00 98.06 85 ILE A CA 1
ATOM 695 C C . ILE A 1 85 ? -5.526 -0.729 5.017 1.00 98.06 85 ILE A C 1
ATOM 697 O O . ILE A 1 85 ? -5.689 -1.855 5.483 1.00 98.06 85 ILE A O 1
ATOM 701 N N . CYS A 1 86 ? -4.988 -0.516 3.821 1.00 98.19 86 CYS A N 1
ATOM 702 C CA . CYS A 1 86 ? -4.379 -1.564 3.018 1.00 98.19 86 CYS A CA 1
ATOM 703 C C . CYS A 1 86 ? -2.872 -1.323 2.875 1.00 98.19 86 CYS A C 1
ATOM 705 O O . CYS A 1 86 ? -2.423 -0.180 2.749 1.00 98.19 86 CYS A O 1
ATOM 707 N N . THR A 1 87 ? -2.098 -2.406 2.843 1.00 97.44 87 THR A N 1
ATOM 708 C CA . THR A 1 87 ? -0.666 -2.384 2.509 1.00 97.44 87 THR A CA 1
ATOM 709 C C . THR A 1 87 ? -0.366 -3.400 1.413 1.00 97.44 87 THR A C 1
ATOM 711 O O . THR A 1 87 ? -1.038 -4.429 1.315 1.00 97.44 87 THR A O 1
ATOM 714 N N . GLY A 1 88 ? 0.616 -3.105 0.565 1.00 97.50 88 GLY A N 1
ATOM 715 C CA . GLY A 1 88 ? 0.997 -3.965 -0.546 1.00 97.50 88 GLY A CA 1
ATOM 716 C C . GLY A 1 88 ? 1.811 -3.235 -1.608 1.00 97.50 88 GLY A C 1
ATOM 717 O O . GLY A 1 88 ? 2.722 -2.478 -1.288 1.00 97.50 88 GLY A O 1
ATOM 718 N N . TRP A 1 89 ? 1.512 -3.485 -2.883 1.00 97.81 89 TRP A N 1
ATOM 719 C CA . TRP A 1 89 ? 2.211 -2.918 -4.032 1.00 97.81 89 TRP A CA 1
ATOM 720 C C . TRP A 1 89 ? 1.247 -2.219 -4.985 1.00 97.81 89 TRP A C 1
ATOM 722 O O . TRP A 1 89 ? 0.159 -2.710 -5.275 1.00 97.81 89 TRP A O 1
ATOM 732 N N . GLY A 1 90 ? 1.695 -1.086 -5.523 1.00 97.19 90 GLY A N 1
ATOM 733 C CA . GLY A 1 90 ? 1.025 -0.375 -6.604 1.00 97.19 90 GLY A CA 1
ATOM 734 C C . GLY A 1 90 ? 1.815 -0.438 -7.909 1.00 97.19 90 GLY A C 1
ATOM 735 O O . GLY A 1 90 ? 3.020 -0.153 -7.905 1.00 97.19 90 GLY A O 1
ATOM 736 N N . LEU A 1 91 ? 1.153 -0.772 -9.017 1.00 97.75 91 LEU A N 1
ATOM 737 C CA . LEU A 1 91 ? 1.742 -0.776 -10.359 1.00 97.75 91 LEU A CA 1
ATOM 738 C C . LEU A 1 91 ? 1.619 0.599 -11.010 1.00 97.75 91 LEU A C 1
ATOM 740 O O . LEU A 1 91 ? 0.611 1.289 -10.886 1.00 97.75 91 LEU A O 1
ATOM 744 N N . THR A 1 92 ? 2.639 0.995 -11.759 1.00 96.12 92 THR A N 1
ATOM 745 C CA . THR A 1 92 ? 2.524 2.089 -12.725 1.00 96.12 92 THR A CA 1
ATOM 746 C C . THR A 1 92 ? 2.835 1.554 -14.116 1.00 96.12 92 THR A C 1
ATOM 748 O O . THR A 1 92 ? 3.980 1.220 -14.408 1.00 96.12 92 THR A O 1
ATOM 751 N N . HIS A 1 93 ? 1.838 1.460 -14.993 1.00 94.12 93 HIS A N 1
ATOM 752 C CA . HIS A 1 93 ? 1.975 0.864 -16.324 1.00 94.12 93 HIS A CA 1
ATOM 753 C C . HIS A 1 93 ? 2.984 1.603 -17.197 1.00 94.12 93 HIS A C 1
ATOM 755 O O . HIS A 1 93 ? 3.727 0.969 -17.942 1.00 94.12 93 HIS A O 1
ATOM 761 N N . HIS A 1 94 ? 3.051 2.933 -17.084 1.00 93.81 94 HIS A N 1
ATOM 762 C CA . HIS A 1 94 ? 3.962 3.738 -17.899 1.00 93.81 94 HIS A CA 1
ATOM 763 C C . HIS A 1 94 ? 5.434 3.317 -17.732 1.00 93.81 94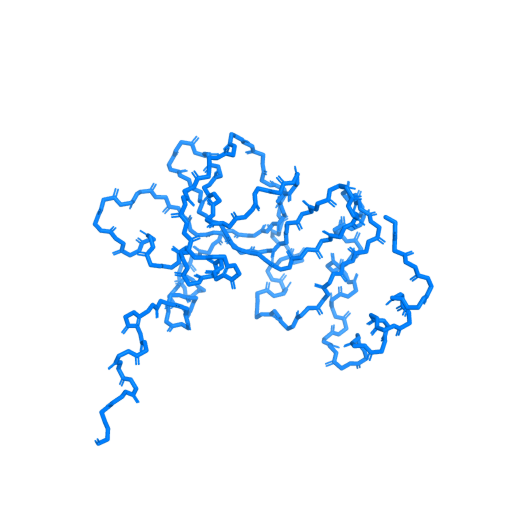 HIS A C 1
ATOM 765 O O . HIS A 1 94 ? 6.188 3.298 -18.707 1.00 93.81 94 HIS A O 1
ATOM 771 N N . ASP A 1 95 ? 5.864 2.973 -16.513 1.00 93.88 95 ASP A N 1
ATOM 772 C CA . ASP A 1 95 ? 7.229 2.496 -16.269 1.00 93.88 95 ASP A CA 1
ATOM 773 C C . ASP A 1 95 ? 7.343 0.981 -16.059 1.00 93.88 95 ASP A C 1
ATOM 775 O O . ASP A 1 95 ? 8.445 0.445 -16.222 1.00 93.88 95 ASP A O 1
ATOM 779 N N . GLY A 1 96 ? 6.222 0.302 -15.814 1.00 95.38 96 GLY A N 1
ATOM 780 C CA . GLY A 1 96 ? 6.128 -1.138 -15.598 1.00 95.38 96 GLY A CA 1
ATOM 781 C C . GLY A 1 96 ? 6.562 -1.565 -14.197 1.00 95.38 96 GLY A C 1
ATOM 782 O O . GLY A 1 96 ? 6.893 -2.731 -14.004 1.00 95.38 96 GLY A O 1
ATOM 783 N N . LEU A 1 97 ? 6.634 -0.649 -13.229 1.00 96.31 97 LEU A N 1
ATOM 784 C CA . LEU A 1 97 ? 7.208 -0.943 -11.918 1.00 96.31 97 LEU A CA 1
ATOM 785 C C . LEU A 1 97 ? 6.140 -1.073 -10.834 1.00 96.31 97 LEU A C 1
ATOM 787 O O . LEU A 1 97 ? 5.374 -0.137 -10.586 1.00 96.31 97 LEU A O 1
ATOM 791 N N . TRP A 1 98 ? 6.177 -2.199 -10.123 1.00 97.44 98 TRP A N 1
ATOM 792 C CA . TRP A 1 98 ? 5.484 -2.370 -8.850 1.00 97.44 98 TRP A CA 1
ATOM 793 C C . TRP A 1 98 ? 6.303 -1.762 -7.716 1.00 97.44 98 TRP A C 1
ATOM 795 O O . TRP A 1 98 ? 7.511 -1.992 -7.612 1.00 97.44 98 TRP A O 1
ATOM 805 N N . ARG A 1 99 ? 5.649 -1.003 -6.837 1.00 95.31 99 ARG A N 1
ATOM 806 C CA . ARG A 1 99 ? 6.287 -0.337 -5.692 1.00 95.31 99 ARG A CA 1
ATOM 807 C C . ARG A 1 99 ? 5.507 -0.600 -4.421 1.00 95.31 99 ARG A C 1
ATOM 809 O O . ARG A 1 99 ? 4.286 -0.498 -4.469 1.00 95.31 99 ARG A O 1
ATOM 816 N N . GLN A 1 100 ? 6.217 -0.857 -3.321 1.00 95.25 100 GLN A N 1
ATOM 817 C CA . GLN A 1 100 ? 5.611 -0.926 -1.992 1.00 95.25 100 GLN A CA 1
ATOM 818 C C . GLN A 1 100 ? 4.783 0.333 -1.740 1.00 95.25 100 GLN A C 1
ATOM 820 O O . GLN A 1 100 ? 5.191 1.447 -2.096 1.00 95.25 100 GLN A O 1
ATOM 825 N N . HIS A 1 101 ? 3.591 0.132 -1.200 1.00 96.31 101 HIS A N 1
ATOM 826 C CA . HIS A 1 101 ? 2.576 1.155 -1.119 1.00 96.31 101 HIS A CA 1
ATOM 827 C C . HIS A 1 101 ? 1.538 0.844 -0.044 1.00 96.31 101 HIS A C 1
ATOM 829 O O . HIS A 1 101 ? 1.285 -0.309 0.297 1.00 96.31 101 HIS A O 1
ATOM 835 N N . SER A 1 102 ? 0.884 1.892 0.444 1.00 96.94 102 SER A N 1
ATOM 836 C CA . SER A 1 102 ? -0.292 1.776 1.303 1.00 96.94 102 SER A CA 1
ATOM 837 C C . SER A 1 102 ? -1.335 2.794 0.875 1.00 96.94 102 SER A C 1
ATOM 839 O O . SER A 1 102 ? -0.998 3.894 0.426 1.00 96.94 102 SER A O 1
ATOM 841 N N . TRP A 1 103 ? -2.598 2.421 1.026 1.00 97.94 103 TRP A N 1
ATOM 842 C CA . TRP A 1 103 ? -3.766 3.227 0.676 1.00 97.94 103 TRP A CA 1
ATOM 843 C C . TRP A 1 103 ? -4.874 2.985 1.699 1.00 97.94 103 TRP A C 1
ATOM 845 O O . TRP A 1 103 ? -4.812 2.025 2.471 1.00 97.94 103 TRP A O 1
ATOM 855 N N . LEU A 1 104 ? -5.887 3.850 1.715 1.00 98.00 104 LEU A N 1
ATOM 856 C CA . LEU A 1 104 ? -7.103 3.562 2.473 1.00 98.00 104 LEU A CA 1
ATOM 857 C C . LEU A 1 104 ? -8.142 2.935 1.552 1.00 98.00 104 LEU A C 1
ATOM 859 O O . LEU A 1 104 ? -8.197 3.238 0.359 1.00 98.00 104 LEU A O 1
ATOM 863 N N . LEU A 1 105 ? -9.001 2.110 2.127 1.00 98.00 105 LEU A N 1
ATOM 864 C CA . LEU A 1 105 ? -10.202 1.607 1.486 1.00 98.00 105 LEU A CA 1
ATOM 865 C C . LEU A 1 105 ? -11.403 2.202 2.213 1.00 98.00 105 LEU A C 1
ATOM 867 O O . LEU A 1 105 ? -11.592 1.933 3.395 1.00 98.00 105 LEU A O 1
ATOM 871 N N . SER A 1 106 ? -12.202 3.029 1.539 1.00 96.38 106 SER A N 1
ATOM 872 C CA . SER A 1 106 ? -13.395 3.599 2.172 1.00 96.38 106 SER A CA 1
ATOM 873 C C . SER A 1 106 ? -14.449 2.523 2.461 1.00 96.38 106 SER A C 1
ATOM 875 O O . SER A 1 106 ? -14.434 1.431 1.880 1.00 96.38 106 SER A O 1
ATOM 877 N N . SER A 1 107 ? -15.426 2.849 3.308 1.00 93.75 107 SER A N 1
ATOM 878 C CA . SER A 1 107 ? -16.619 2.015 3.521 1.00 93.75 107 SER A CA 1
ATOM 879 C C . SER A 1 107 ? -17.369 1.685 2.214 1.00 93.75 107 SER A C 1
ATOM 881 O O . SER A 1 107 ? -17.885 0.578 2.060 1.00 93.75 107 SER A O 1
ATOM 883 N N . GLU A 1 108 ? -17.338 2.592 1.233 1.00 93.62 108 GLU A N 1
ATOM 884 C CA . GLU A 1 108 ? -17.886 2.423 -0.125 1.00 93.62 108 GLU A CA 1
ATOM 885 C C . GLU A 1 108 ? -16.963 1.646 -1.085 1.00 93.62 108 GLU A C 1
ATOM 887 O O . GLU A 1 108 ? -17.262 1.531 -2.272 1.00 93.62 108 GLU A O 1
ATOM 892 N N . LYS A 1 109 ? -15.840 1.108 -0.591 1.00 93.31 109 LYS A N 1
ATOM 893 C CA . LYS A 1 109 ? -14.832 0.364 -1.367 1.00 93.31 109 LYS A CA 1
ATOM 894 C C . LYS A 1 109 ? -14.107 1.189 -2.438 1.00 93.31 109 LYS A C 1
ATOM 896 O O . LYS A 1 109 ? -13.543 0.623 -3.368 1.00 93.31 109 LYS A O 1
ATOM 901 N N . ALA A 1 110 ? -14.054 2.513 -2.280 1.00 96.94 110 ALA A N 1
ATOM 902 C CA . ALA A 1 110 ? -13.171 3.360 -3.078 1.00 96.94 110 ALA A CA 1
ATOM 903 C C . ALA A 1 110 ? -11.737 3.304 -2.529 1.00 96.94 110 ALA A C 1
ATOM 905 O O . ALA A 1 110 ? -11.525 3.321 -1.312 1.00 96.94 110 ALA A O 1
ATOM 906 N N . ILE A 1 111 ? -10.755 3.282 -3.429 1.00 98.19 111 ILE A N 1
ATOM 907 C CA . ILE A 1 111 ? -9.337 3.379 -3.082 1.00 98.19 111 ILE A CA 1
ATOM 908 C C . ILE A 1 111 ? -9.015 4.848 -2.853 1.00 98.19 111 ILE A C 1
ATOM 910 O O . ILE A 1 111 ? -9.175 5.675 -3.750 1.00 98.19 111 ILE A O 1
ATOM 914 N N . ILE A 1 112 ? -8.537 5.179 -1.659 1.00 97.06 112 ILE A N 1
ATOM 915 C CA . ILE A 1 112 ? -8.099 6.529 -1.325 1.00 97.06 112 ILE A CA 1
ATOM 916 C C . ILE A 1 112 ? -6.573 6.581 -1.379 1.00 97.06 112 ILE A C 1
ATOM 918 O O . ILE A 1 112 ? -5.865 6.072 -0.506 1.00 97.06 112 ILE A O 1
ATOM 922 N N . GLU A 1 113 ? -6.071 7.215 -2.430 1.00 95.25 113 GLU A N 1
ATOM 923 C CA . GLU A 1 113 ? -4.653 7.424 -2.689 1.00 95.25 113 GLU A CA 1
ATOM 924 C C . GLU A 1 113 ? -4.178 8.745 -2.078 1.00 95.25 113 GLU A C 1
ATOM 926 O O . GLU A 1 113 ? -4.774 9.796 -2.307 1.00 95.25 113 GLU A O 1
ATOM 931 N N . THR A 1 114 ? -3.049 8.723 -1.372 1.00 92.75 114 THR A N 1
ATOM 932 C CA . THR A 1 114 ? -2.486 9.921 -0.719 1.00 92.75 114 THR A CA 1
ATOM 933 C C . THR A 1 114 ? -1.262 10.486 -1.437 1.00 92.75 114 THR A C 1
ATOM 935 O O . THR A 1 114 ? -0.774 11.565 -1.106 1.00 92.75 114 THR A O 1
ATOM 938 N N . THR A 1 115 ? -0.721 9.762 -2.418 1.00 88.75 115 THR A N 1
ATOM 939 C CA . THR A 1 115 ? 0.477 10.165 -3.155 1.00 88.75 115 THR A CA 1
ATOM 940 C C . THR A 1 115 ? 0.192 10.316 -4.639 1.00 88.75 115 THR A C 1
ATOM 942 O O . THR A 1 115 ? -0.225 11.389 -5.060 1.00 88.75 115 THR A O 1
ATOM 945 N N . VAL A 1 116 ? 0.435 9.290 -5.447 1.00 89.25 116 VAL A N 1
ATOM 946 C CA . VAL A 1 116 ? 0.237 9.279 -6.895 1.00 89.25 116 VAL A CA 1
ATOM 947 C C . VAL A 1 116 ? -0.611 8.054 -7.213 1.00 89.25 116 VAL A C 1
ATOM 949 O O . VAL A 1 116 ? -0.182 6.963 -6.836 1.00 89.25 116 VAL A O 1
ATOM 952 N N . PRO A 1 117 ? -1.761 8.217 -7.895 1.00 93.44 117 PRO A N 1
ATOM 953 C CA . PRO A 1 117 ? -2.590 7.092 -8.306 1.00 93.44 117 PRO A CA 1
ATOM 954 C C . PRO A 1 117 ? -1.777 6.041 -9.051 1.00 93.44 117 PRO A C 1
ATOM 956 O O . PRO A 1 117 ? -0.856 6.363 -9.809 1.00 93.44 117 PRO A O 1
ATOM 959 N N . ARG A 1 118 ? -2.094 4.785 -8.773 1.00 95.31 118 ARG A N 1
ATOM 960 C 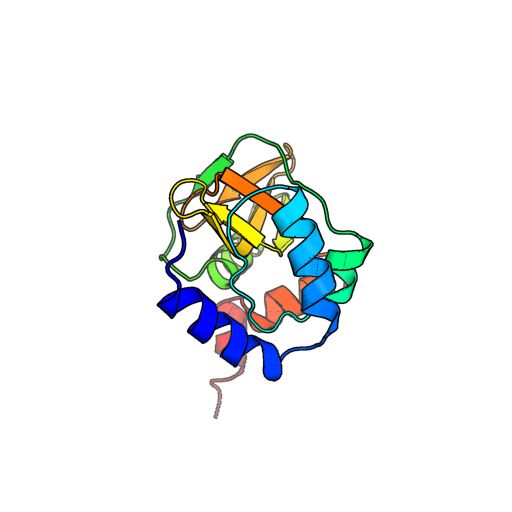CA . ARG A 1 118 ? -1.511 3.611 -9.411 1.00 95.31 118 ARG A CA 1
ATOM 961 C C . ARG A 1 118 ? -2.538 3.031 -10.362 1.00 95.31 118 ARG A C 1
ATOM 963 O O . ARG A 1 118 ? -3.732 3.273 -10.209 1.00 95.31 118 ARG A O 1
ATOM 970 N N . ASP A 1 119 ? -2.044 2.311 -11.353 1.00 96.50 119 ASP A N 1
ATOM 971 C CA . ASP A 1 119 ? -2.910 1.653 -12.319 1.00 96.50 119 ASP A CA 1
ATOM 972 C C . ASP A 1 119 ? -3.494 0.359 -11.737 1.00 96.50 119 ASP A C 1
ATOM 974 O O . ASP A 1 119 ? -4.651 0.057 -11.984 1.00 96.50 119 ASP A O 1
ATOM 978 N N . GLU A 1 120 ? -2.721 -0.346 -10.903 1.00 97.75 120 GLU A N 1
ATOM 979 C CA . GLU A 1 120 ? -3.158 -1.546 -10.179 1.00 97.75 120 GLU A CA 1
ATOM 980 C C . GLU A 1 120 ? -2.719 -1.477 -8.717 1.00 97.75 120 GLU A C 1
ATOM 982 O O . GLU A 1 120 ? -1.655 -0.927 -8.404 1.00 97.75 120 GLU A O 1
ATOM 987 N N . TYR A 1 121 ? -3.505 -2.092 -7.834 1.00 98.38 121 TYR A N 1
ATOM 988 C CA . TYR A 1 121 ? -3.233 -2.196 -6.402 1.00 98.38 121 TYR A CA 1
ATOM 989 C C . TYR A 1 121 ? -3.364 -3.657 -5.968 1.00 98.38 121 TYR A C 1
ATOM 991 O O . TYR A 1 121 ? -4.446 -4.230 -6.044 1.00 98.38 121 TYR A O 1
ATOM 999 N N . TYR A 1 122 ? -2.279 -4.262 -5.489 1.00 98.62 122 TYR A N 1
ATOM 1000 C CA . TYR A 1 122 ? -2.286 -5.607 -4.913 1.00 98.62 122 TYR A CA 1
ATOM 1001 C C . TYR A 1 122 ? -1.859 -5.538 -3.456 1.00 98.62 122 TYR A C 1
ATOM 1003 O O . TYR A 1 122 ? -0.809 -4.973 -3.155 1.00 98.62 122 TYR A O 1
ATOM 1011 N N . GLY A 1 123 ? -2.624 -6.123 -2.542 1.00 98.25 123 GLY A N 1
ATOM 1012 C CA . GLY A 1 123 ? -2.250 -6.092 -1.134 1.00 98.25 123 GLY A CA 1
ATOM 1013 C C . GLY A 1 123 ? -3.189 -6.850 -0.218 1.00 98.25 123 GLY A C 1
ATOM 1014 O O . GLY A 1 123 ? -3.948 -7.714 -0.653 1.00 98.25 123 GLY A O 1
ATOM 1015 N N . VAL A 1 124 ? -3.154 -6.478 1.055 1.00 98.38 124 VAL A N 1
ATOM 1016 C CA . VAL A 1 124 ? -4.006 -7.024 2.115 1.00 98.38 124 VAL A CA 1
ATOM 1017 C C . VAL A 1 124 ? -4.636 -5.895 2.920 1.00 98.38 124 VAL A C 1
ATOM 1019 O O . VAL A 1 124 ? -4.090 -4.792 2.996 1.00 98.38 124 VAL A O 1
ATOM 1022 N N . VAL A 1 125 ? -5.788 -6.179 3.531 1.00 98.19 125 VAL A N 1
ATOM 1023 C CA . VAL A 1 125 ? -6.391 -5.292 4.533 1.00 98.19 125 VAL A CA 1
ATOM 1024 C C . VAL A 1 125 ? -5.714 -5.550 5.877 1.00 98.19 125 VAL A C 1
ATOM 1026 O O . VAL A 1 125 ? -5.533 -6.702 6.283 1.00 98.19 125 VAL A O 1
ATOM 1029 N N . LEU A 1 126 ? -5.313 -4.480 6.559 1.00 97.31 126 LEU A N 1
ATOM 1030 C CA . LEU A 1 126 ? -4.714 -4.566 7.883 1.00 97.31 126 LEU A CA 1
ATOM 1031 C C . LEU A 1 126 ? -5.799 -4.603 8.952 1.00 97.31 126 LEU A C 1
ATOM 1033 O O . LEU A 1 126 ? -6.635 -3.709 9.044 1.00 97.31 126 LEU A O 1
ATOM 1037 N N . GLU A 1 127 ? -5.731 -5.617 9.808 1.00 95.25 127 GLU A N 1
ATOM 1038 C CA . GLU A 1 127 ? -6.686 -5.849 10.887 1.00 95.25 127 GLU A CA 1
ATOM 1039 C C . GLU A 1 127 ? -5.944 -6.224 12.175 1.00 95.25 127 GLU A C 1
ATOM 1041 O O . GLU A 1 127 ? -4.776 -6.622 12.157 1.00 95.25 127 GLU A O 1
ATOM 1046 N N . GLY A 1 128 ? -6.621 -6.102 13.319 1.00 95.12 128 GLY A N 1
ATOM 1047 C CA . GLY A 1 128 ? -6.110 -6.575 14.606 1.00 95.12 128 GLY A CA 1
ATOM 1048 C C . GLY A 1 128 ? -4.712 -6.045 14.947 1.00 95.12 128 GLY A C 1
ATOM 1049 O O . GLY A 1 128 ? -4.496 -4.837 15.037 1.00 95.12 128 GLY A O 1
ATOM 1050 N N . LYS A 1 129 ? -3.763 -6.960 15.183 1.00 94.44 129 LYS A N 1
ATOM 1051 C CA . LYS A 1 129 ? -2.391 -6.610 15.587 1.00 94.44 129 LYS A CA 1
ATOM 1052 C C . LYS A 1 129 ? -1.599 -5.933 14.469 1.00 94.44 129 LYS A C 1
ATOM 1054 O O . LYS A 1 129 ? -0.825 -5.031 14.780 1.00 94.44 129 LYS A O 1
ATOM 1059 N N . ASP A 1 130 ? -1.816 -6.321 13.216 1.00 94.19 130 ASP A N 1
ATOM 1060 C CA . ASP A 1 130 ? -1.081 -5.784 12.064 1.00 94.19 130 ASP A CA 1
ATOM 1061 C C . ASP A 1 130 ? -1.433 -4.307 11.863 1.00 94.19 130 ASP A C 1
ATOM 1063 O O . ASP A 1 130 ? -0.553 -3.461 11.715 1.00 94.19 130 ASP A O 1
ATOM 1067 N N . LEU A 1 131 ? -2.725 -3.974 11.985 1.00 96.06 131 LEU A N 1
ATOM 1068 C CA . LEU A 1 131 ? -3.205 -2.592 11.963 1.00 96.06 131 LEU A CA 1
ATOM 1069 C C . LEU A 1 131 ? -2.583 -1.759 13.090 1.00 96.06 131 LEU A C 1
ATOM 1071 O O . LEU A 1 131 ? -2.070 -0.668 12.848 1.00 96.06 131 LEU A O 1
ATOM 1075 N N . VAL A 1 132 ? -2.597 -2.273 14.325 1.00 95.31 132 VAL A N 1
ATOM 1076 C CA . VAL A 1 132 ? -2.011 -1.570 15.479 1.00 95.31 132 VAL A CA 1
ATOM 1077 C C . VAL A 1 132 ? -0.513 -1.335 15.276 1.00 95.31 132 VAL A C 1
ATOM 1079 O O . VAL A 1 132 ? -0.030 -0.231 15.531 1.00 95.31 132 VAL A O 1
ATOM 1082 N N . LEU A 1 133 ? 0.220 -2.342 14.795 1.00 94.25 133 LEU A N 1
ATOM 1083 C CA . LEU A 1 133 ? 1.651 -2.230 14.525 1.00 94.25 133 LEU A CA 1
ATOM 1084 C C . LEU A 1 133 ? 1.933 -1.212 13.414 1.00 94.25 133 LEU A C 1
ATOM 1086 O O . LEU A 1 133 ? 2.803 -0.356 13.574 1.00 94.25 133 LEU A O 1
ATOM 1090 N N . PHE A 1 134 ? 1.171 -1.255 12.320 1.00 95.06 134 PHE A N 1
ATOM 1091 C CA . PHE A 1 134 ? 1.297 -0.301 11.223 1.00 95.06 134 PHE A CA 1
ATOM 1092 C C . PHE A 1 134 ? 1.098 1.138 11.702 1.00 95.06 134 PHE A C 1
ATOM 1094 O O . PHE A 1 134 ? 1.916 2.008 11.396 1.00 95.06 134 PHE A O 1
ATOM 1101 N N . LEU A 1 135 ? 0.047 1.391 12.485 1.00 95.88 135 LEU A N 1
ATOM 1102 C CA . LEU A 1 135 ? -0.232 2.711 13.052 1.00 95.88 135 LEU A CA 1
ATOM 1103 C C . LEU A 1 135 ? 0.886 3.161 13.999 1.00 95.88 135 LEU A C 1
ATOM 1105 O O . LEU A 1 135 ? 1.358 4.295 13.901 1.00 95.88 135 LEU A O 1
ATOM 1109 N N . TYR A 1 136 ? 1.363 2.270 14.871 1.00 94.00 136 TYR A N 1
ATOM 1110 C CA . TYR A 1 136 ? 2.461 2.562 15.792 1.00 94.00 136 TYR A CA 1
ATOM 1111 C C . TYR A 1 136 ? 3.742 2.982 15.054 1.00 94.00 136 TYR A C 1
ATOM 1113 O O . TYR A 1 136 ? 4.381 3.958 15.439 1.00 94.00 136 TYR A O 1
ATOM 1121 N N . LEU A 1 137 ? 4.095 2.293 13.967 1.00 91.94 137 LEU A N 1
ATOM 1122 C CA . LEU A 1 137 ? 5.320 2.568 13.212 1.00 91.94 137 LEU A CA 1
ATOM 1123 C C . LEU A 1 137 ? 5.224 3.813 12.315 1.00 91.94 137 LEU A C 1
ATOM 1125 O O . LEU A 1 137 ? 6.238 4.474 12.075 1.00 91.94 137 LEU A O 1
ATOM 1129 N N . ASN A 1 138 ? 4.031 4.138 11.805 1.00 93.81 138 ASN A N 1
ATOM 1130 C CA . ASN A 1 138 ? 3.890 5.102 10.709 1.00 93.81 138 ASN A CA 1
ATOM 1131 C C . ASN A 1 138 ? 3.210 6.420 11.088 1.00 93.81 138 ASN A C 1
ATOM 1133 O O . ASN A 1 138 ? 3.556 7.451 10.498 1.00 93.81 138 ASN A O 1
ATOM 1137 N N . ALA A 1 139 ? 2.289 6.419 12.056 1.00 93.12 139 ALA A N 1
ATOM 1138 C CA . ALA A 1 139 ? 1.565 7.628 12.436 1.00 93.12 139 ALA A CA 1
ATOM 1139 C C . ALA A 1 139 ? 2.515 8.703 12.984 1.00 93.12 139 ALA A C 1
ATOM 1141 O O . ALA A 1 139 ? 3.462 8.432 13.730 1.00 93.12 139 ALA A O 1
ATOM 1142 N N . SER A 1 140 ? 2.253 9.959 12.633 1.00 88.81 140 SER A N 1
ATOM 1143 C CA . SER A 1 140 ? 3.024 11.109 13.108 1.00 88.81 140 SER A CA 1
ATOM 1144 C C . SER A 1 140 ? 2.926 11.279 14.627 1.00 88.81 140 SER A C 1
ATOM 1146 O O . SER A 1 140 ? 3.905 11.660 15.268 1.00 88.81 140 SER A O 1
ATOM 1148 N N . SER A 1 141 ? 1.776 10.945 15.218 1.00 78.94 141 SER A N 1
ATOM 1149 C CA . SER A 1 141 ? 1.540 11.001 16.666 1.00 78.94 141 SER A CA 1
ATOM 1150 C C . SER A 1 141 ? 2.425 10.032 17.460 1.00 78.94 141 SER A C 1
ATOM 1152 O O . SER A 1 141 ? 2.887 10.386 18.545 1.00 78.94 141 SER A O 1
ATOM 1154 N N . SER A 1 142 ? 2.746 8.860 16.906 1.00 64.00 142 SER A N 1
ATOM 1155 C CA . SER A 1 142 ? 3.608 7.858 17.548 1.00 64.00 142 SER A CA 1
ATOM 1156 C C . SER A 1 142 ? 5.050 8.345 17.727 1.00 64.00 142 SER A C 1
ATOM 1158 O O . SER A 1 142 ? 5.714 7.983 18.696 1.00 64.00 142 SER A O 1
ATOM 1160 N N . LYS A 1 143 ? 5.528 9.234 16.846 1.00 56.94 143 LYS A N 1
ATOM 1161 C CA . LYS A 1 143 ? 6.883 9.815 16.914 1.00 56.94 143 LYS A CA 1
ATOM 1162 C C . LYS A 1 143 ? 7.046 10.846 18.037 1.00 56.94 143 LYS A C 1
ATOM 1164 O O . LYS A 1 143 ? 8.171 11.137 18.431 1.00 56.94 143 LYS A O 1
ATOM 1169 N N . ASN A 1 144 ? 5.945 11.359 18.595 1.00 50.59 144 ASN A N 1
ATOM 1170 C CA . ASN A 1 144 ? 5.981 12.274 19.741 1.00 50.59 144 ASN A CA 1
ATOM 1171 C C . ASN A 1 144 ? 6.180 11.549 21.084 1.00 50.59 144 ASN A C 1
ATOM 1173 O O . ASN A 1 144 ? 6.483 12.197 22.080 1.00 50.59 144 ASN A O 1
ATOM 1177 N N . LEU A 1 145 ? 6.046 10.218 21.126 1.00 47.81 145 LEU A N 1
ATOM 1178 C CA . LEU A 1 145 ? 6.257 9.419 22.341 1.00 47.81 145 LEU A CA 1
ATOM 1179 C C . LEU A 1 145 ? 7.731 9.037 22.566 1.00 47.81 145 LEU A C 1
ATOM 1181 O O . LEU A 1 145 ? 8.084 8.621 23.664 1.00 47.81 145 LEU A O 1
ATOM 1185 N N . SER A 1 146 ? 8.597 9.201 21.560 1.00 49.03 146 SER A N 1
ATOM 1186 C CA . SER A 1 146 ? 10.036 8.899 21.637 1.00 49.03 146 SER A CA 1
ATOM 1187 C C . SER A 1 146 ? 10.929 10.135 21.825 1.00 49.03 146 SER A C 1
ATOM 1189 O O . SER A 1 146 ? 12.147 10.009 21.778 1.00 49.03 146 SER A O 1
ATOM 1191 N N . GLY A 1 147 ? 10.348 11.330 21.983 1.00 42.34 147 GLY A N 1
ATOM 1192 C CA . GLY A 1 147 ? 11.069 12.610 22.072 1.00 42.34 147 GLY A CA 1
ATOM 1193 C C . GLY A 1 147 ? 11.174 13.207 23.479 1.00 42.34 147 GLY A C 1
ATOM 1194 O O . GLY A 1 147 ? 11.424 14.403 23.599 1.00 42.34 147 GLY A O 1
ATOM 1195 N N . GLY A 1 148 ? 10.926 12.416 24.525 1.00 40.97 148 GLY A N 1
ATOM 1196 C CA . GLY A 1 148 ? 11.101 12.823 25.918 1.00 40.97 148 GLY A CA 1
ATOM 1197 C C . GLY A 1 148 ? 12.341 12.178 26.528 1.00 40.97 148 GLY A C 1
ATOM 1198 O O . GLY A 1 148 ? 12.209 11.175 27.225 1.00 40.97 148 GLY A O 1
ATOM 1199 N N . GLU A 1 149 ? 13.514 12.745 26.249 1.00 37.91 149 GLU A N 1
ATOM 1200 C CA . GLU A 1 149 ? 14.685 12.663 27.138 1.00 37.91 149 GLU A CA 1
ATOM 1201 C C . GLU A 1 149 ? 14.829 13.983 27.902 1.00 37.91 149 GLU A C 1
ATOM 1203 O O . GLU A 1 149 ? 14.640 15.053 27.273 1.00 37.91 149 GLU A O 1
#

pLDDT: mean 89.93, std 11.81, range [37.91, 98.62]

Foldseek 3Di:
DDDPVRVVVQVVVCVPADPLVVLLFVVVPVVHFDGENDDDDPCSVCLNVPKDKQDDAEAEDEDDAPQQLQVQLQQCPDPPAAFFKWWDWFAARVRRYTYTHIFTQGPVRYTYGHHDDGPIDMTDTDDDPRSVVSSCVRYPVNVVVPPDD

=== Feature glossary ===
The features interleaved in this record are:

— What the protein is —

Sequence gives the chain of amino acids in standard one-letter code (A=alanine, C=cysteine, …, Y=tyrosine), read N→C. It is the only feature that is directly encoded by the gene; all structural features are derived from the folded form of this sequence.

Database cross-references. InterPro integrates a dozen domain/family signature databases into unified entries with residue-range hits. GO terms attach function/process/location labels with evidence codes. CATH codes position the fold in a four-level structural taxonomy. Organism is the NCBI-taxonomy species name.

— Where its atoms are —

Atomic coor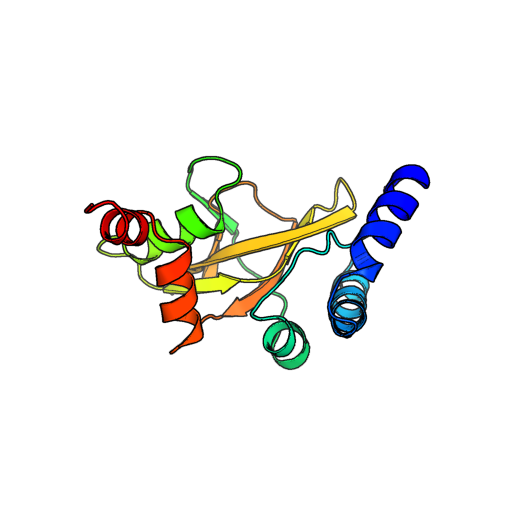dinates in PDBx/mmCIF format — the same representation the Protein Data Bank distributes. Each line of the _atom_site loop places one backbone atom in Cartesian space (units: ångströms, origin: arbitrary).

The six renders are orthographic views along the three Cartesian axes in both directions. Representation (cartoon, sticks, or surface) and color scheme (sequence-rainbow or by-chain) vary across proteins so the training set covers all the common visualization conventions.

— Local backbone conformation —

Eight-state secondary structure (DSSP): H is the canonical α-helix, G the tighter 3₁₀-helix, I the wider π-helix; E/B are β-structure, T and S are turns and bends, and '-' is everything else. DSSP derives these from the pattern of main-chain N–H···O=C hydrogen bonds, not from the sequence.

P-SEA three-state annotation labels each residue as helix, strand, or coil based purely on the geometry of the Cα trace. It serves as a fallback when the full backbone (and thus DSSP) is unavailable.

The φ/ψ torsion pair specifies the backbone conformation at each resi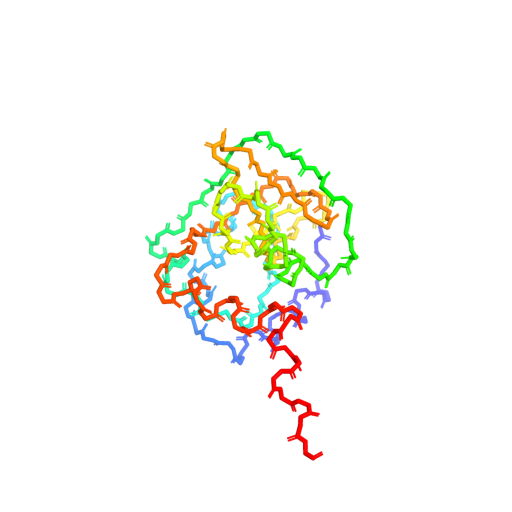due. φ rotates about the N–Cα bond, ψ about the Cα–C bond. Steric clashes forbid most of the (φ, ψ) plane — the allowed regions (α-helix basin, β-sheet basin, left-handed helix) are the Ramachandran-allowed regions.

— Global shape and packing —

The geometric summary reports three shape descriptors. Rg (radius of gyration) measures how spread out the Cα atoms are about their centre of mass; compact globular proteins have small Rg, elongated or unfolded ones large. Cα contacts (<8 Å, |i−j|>4) count long-range residue pairs in spatial proximity — high for tightly packed folds, near zero for rods or random coil. The bounding-box extents give the protein's footprint along x, y, z in Å.

Solvent-accessible surface area (SASA) is the area in Å² traced out by the centre of a 1.4 Å probe sphere (a water molecule) rolled over the protein's van der Waals surface (Shrake–Rupley / Lee–Richards construction). Buried residues have near-zero SASA; fully exposed residues can exceed 200 Å². The total SASA scales roughly with the number of surface residues.

The contact map is a binary N×N matrix image: pixel (i, j) is dark where Cα_i and Cα_j are within 8 Å and |i−j|>4. Because the |i−j|>4 filter removes local helical contacts, off-diagonal stripes parallel to the main diagonal indicate parallel β-sheets; stripes perpendicular to it indicate antiparallel β-sheets. The Ramachandran plot scatters every residue's (φ, ψ) pair against the sterically allowed regions. The PAE heatmap renders the predicted-aligned-error matrix.

— Structural neighborhood —

3Di is Foldseek's structural alphabet. Each residue is assigned one of twenty discrete states based on how its Cα sits relative to its spatial (not sequential) neighbors. Aligning 3Di strings finds structural homologs roughly as well as full 3D superposition, but orders of magnitude faster.

Nearest PDB neighbors are the top structural matches found by Foldseek when searching this structure against the entire Protein Data Bank. Each hit reports a TM-score (0 to 1; >0.5 almost always implies the same fold) and an E-value. These are *structural* homologs — they may share no detectable sequence similarity.

— Confidence and disorder —

For AlphaFold models, the B-factor field carries pLDDT — the model's own estimate of local accuracy on a 0–100 scale. Regions with pLDDT<50 should be treated as essentially unmodeled; they often correspond to intrinsically disordered segments.

Crystallographic B-factors measure how much each atom's electron density is smeared out, in Å². They rise in mobile loops and surface residues and fall in the buried interior. In AlphaFold models this column is repurposed to hold pLDDT instead.

Predicted aligned error is AlphaFold's pairwise confidence. Unlike pLDDT (per-residue), PAE is per-residue-pair and captures whether two parts of the structure are correctly placed relative to each other. Units are ångströms of expected positional error.